Protein AF-A0A1V3KYR7-F1 (afdb_monomer)

Structure (mmCIF, N/CA/C/O backbone):
data_AF-A0A1V3KYR7-F1
#
_entry.id   AF-A0A1V3KYR7-F1
#
loop_
_atom_site.group_PDB
_atom_site.id
_atom_site.type_symbol
_atom_site.label_atom_id
_atom_site.label_alt_id
_atom_site.label_comp_id
_atom_site.label_asym_id
_atom_site.label_entity_id
_atom_site.label_seq_id
_atom_site.pdbx_PDB_ins_code
_atom_site.Cartn_x
_atom_site.Cartn_y
_atom_site.Cartn_z
_atom_site.occupancy
_atom_site.B_iso_or_equiv
_atom_site.auth_seq_id
_atom_site.auth_comp_id
_atom_site.auth_asym_id
_atom_site.auth_atom_id
_atom_site.pdbx_PDB_model_num
ATOM 1 N N . MET A 1 1 ? -8.675 -11.070 0.983 1.00 82.88 1 MET A N 1
ATOM 2 C CA . MET A 1 1 ? -9.259 -9.758 1.340 1.00 82.88 1 MET A CA 1
ATOM 3 C C . MET A 1 1 ? -10.685 -9.648 0.810 1.00 82.88 1 MET A C 1
ATOM 5 O O . MET A 1 1 ? -10.875 -9.836 -0.388 1.00 82.88 1 MET A O 1
ATOM 9 N N . LYS A 1 2 ? -11.681 -9.336 1.652 1.00 88.38 2 LYS A N 1
ATOM 10 C CA . LYS A 1 2 ? -12.991 -8.847 1.165 1.00 88.38 2 LYS A CA 1
ATOM 11 C C . LYS A 1 2 ? -12.857 -7.405 0.665 1.00 88.38 2 LYS A C 1
ATOM 13 O O . LYS A 1 2 ? -11.945 -6.701 1.095 1.00 88.38 2 LYS A O 1
ATOM 18 N N . CYS A 1 3 ? -13.747 -6.977 -0.235 1.00 92.12 3 CYS A N 1
ATOM 19 C CA . CYS A 1 3 ? -13.762 -5.617 -0.795 1.00 92.12 3 CYS A CA 1
ATOM 20 C C . CYS A 1 3 ? -12.431 -5.199 -1.452 1.00 92.12 3 CYS A C 1
ATOM 22 O O . CYS A 1 3 ? -12.040 -4.036 -1.385 1.00 92.12 3 CYS A O 1
ATOM 24 N N . ALA A 1 4 ? -11.734 -6.146 -2.096 1.00 92.19 4 ALA A N 1
ATOM 25 C CA . ALA A 1 4 ? -10.386 -5.941 -2.631 1.00 92.19 4 ALA A CA 1
ATOM 26 C C . ALA A 1 4 ? -10.290 -4.725 -3.567 1.00 92.19 4 ALA A C 1
ATOM 28 O O . ALA A 1 4 ? -9.394 -3.909 -3.392 1.00 92.19 4 ALA A O 1
ATOM 29 N N . ILE A 1 5 ? -11.242 -4.549 -4.491 1.00 92.56 5 ILE A N 1
ATOM 30 C CA . ILE A 1 5 ? -11.267 -3.403 -5.420 1.00 92.56 5 ILE A CA 1
ATOM 31 C C . ILE A 1 5 ? -11.279 -2.071 -4.656 1.00 92.56 5 ILE A C 1
ATOM 33 O O . ILE A 1 5 ? -10.495 -1.177 -4.961 1.00 92.56 5 ILE A O 1
ATOM 37 N N . ALA A 1 6 ? -12.125 -1.952 -3.627 1.00 94.06 6 ALA A N 1
ATOM 38 C CA . ALA A 1 6 ? -12.181 -0.749 -2.801 1.00 94.06 6 ALA A CA 1
ATOM 39 C C . ALA A 1 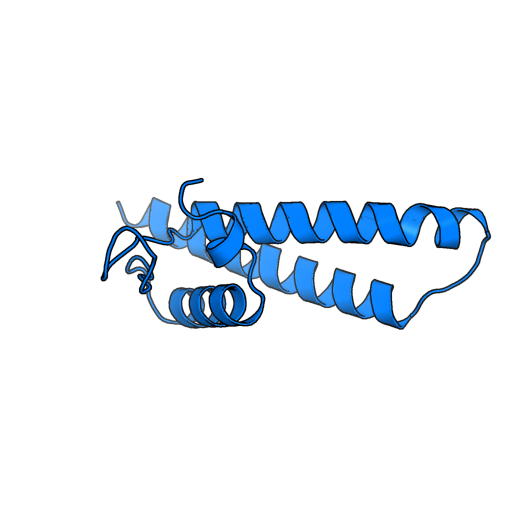6 ? -10.867 -0.541 -2.035 1.00 94.06 6 ALA A C 1
ATOM 41 O O . ALA A 1 6 ? -10.332 0.560 -2.030 1.00 94.06 6 ALA A O 1
ATOM 42 N N . LYS A 1 7 ? -10.297 -1.602 -1.455 1.00 94.50 7 LYS A N 1
ATOM 43 C CA . LYS A 1 7 ? -9.041 -1.543 -0.686 1.00 94.50 7 LYS A CA 1
ATOM 44 C C . LYS A 1 7 ? -7.821 -1.150 -1.529 1.00 94.50 7 LYS A C 1
ATOM 46 O O . LYS A 1 7 ? -6.929 -0.483 -1.009 1.00 94.50 7 LYS A O 1
ATOM 51 N N . HIS A 1 8 ? -7.808 -1.483 -2.821 1.00 93.75 8 HIS A N 1
ATOM 52 C CA . HIS A 1 8 ? -6.756 -1.065 -3.758 1.00 93.75 8 HIS A CA 1
ATOM 53 C C . HIS A 1 8 ? -6.920 0.377 -4.262 1.00 93.75 8 HIS A C 1
ATOM 55 O O . HIS A 1 8 ? -5.984 0.917 -4.852 1.00 93.75 8 HIS A O 1
ATOM 61 N N . ASN A 1 9 ? -8.064 1.024 -4.008 1.00 95.12 9 ASN A N 1
ATOM 62 C CA . ASN A 1 9 ? -8.280 2.421 -4.366 1.00 95.12 9 ASN A CA 1
ATOM 63 C C . ASN A 1 9 ? -7.280 3.343 -3.646 1.00 95.12 9 ASN A C 1
ATOM 65 O O . ASN A 1 9 ? -7.162 3.325 -2.420 1.00 95.12 9 ASN A O 1
ATOM 69 N N . ASP A 1 10 ? -6.600 4.197 -4.408 1.00 94.56 10 ASP A N 1
ATOM 70 C CA . ASP A 1 10 ? -5.524 5.067 -3.917 1.00 94.56 10 ASP A CA 1
ATOM 71 C C . ASP A 1 10 ? -5.964 6.033 -2.820 1.00 94.56 10 ASP A C 1
ATOM 73 O O . ASP A 1 10 ? -5.225 6.265 -1.858 1.00 94.56 10 ASP A O 1
ATOM 77 N N . LEU A 1 11 ? -7.166 6.601 -2.951 1.00 95.69 11 LEU A N 1
ATOM 78 C CA . LEU A 1 11 ? -7.699 7.537 -1.969 1.00 95.69 11 LEU A CA 1
ATOM 79 C C . LEU A 1 11 ? -7.974 6.816 -0.650 1.00 95.69 11 LEU A C 1
ATOM 81 O O . LEU A 1 11 ? -7.554 7.300 0.404 1.00 95.69 11 LEU A O 1
ATOM 85 N N . LEU A 1 12 ? -8.620 5.650 -0.718 1.00 96.81 12 LEU A N 1
ATOM 86 C CA . LEU A 1 12 ? -8.931 4.852 0.463 1.00 96.81 12 LEU A CA 1
ATOM 87 C C . LEU A 1 12 ? -7.657 4.353 1.154 1.00 96.81 12 LEU A C 1
ATOM 89 O O . LEU A 1 12 ? -7.511 4.494 2.367 1.00 96.81 12 LEU A O 1
ATOM 93 N N . LEU A 1 13 ? -6.695 3.843 0.383 1.00 97.50 13 LEU A N 1
ATOM 94 C CA . LEU A 1 13 ? -5.401 3.410 0.906 1.00 97.50 13 LEU A CA 1
ATOM 95 C C . LEU A 1 13 ? -4.668 4.564 1.606 1.00 97.50 13 LEU A C 1
ATOM 97 O O . LEU A 1 13 ? -4.146 4.399 2.708 1.00 97.50 13 LEU A O 1
ATOM 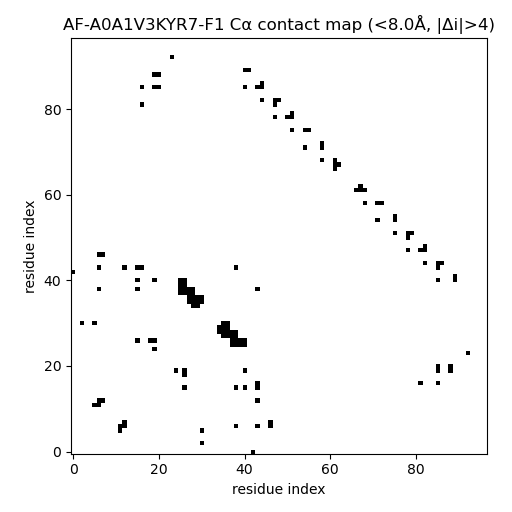101 N N . LYS A 1 14 ? -4.667 5.765 1.014 1.00 97.12 14 LYS A N 1
ATOM 102 C CA . LYS A 1 14 ? -4.057 6.958 1.621 1.00 97.12 14 LYS A CA 1
ATOM 103 C C . LYS A 1 14 ? -4.741 7.353 2.932 1.00 97.12 14 LYS A C 1
ATOM 105 O O . LYS A 1 14 ? -4.053 7.761 3.870 1.00 97.12 14 LYS A O 1
ATOM 110 N N . GLN A 1 15 ? -6.067 7.249 3.008 1.00 97.62 15 GLN A N 1
ATOM 111 C CA . GLN A 1 15 ? -6.817 7.486 4.244 1.00 97.62 15 GLN A CA 1
ATOM 112 C C . GLN A 1 15 ? -6.434 6.468 5.323 1.00 97.62 15 GLN A C 1
ATOM 114 O O . GLN A 1 15 ? -6.079 6.881 6.427 1.00 97.62 15 GLN A O 1
ATOM 119 N N . ALA A 1 16 ? -6.391 5.178 4.980 1.00 97.88 16 ALA A N 1
ATOM 120 C CA . ALA A 1 16 ? -5.991 4.114 5.897 1.00 97.88 16 ALA A CA 1
ATOM 121 C C . ALA A 1 16 ? -4.552 4.309 6.415 1.00 97.88 16 ALA A C 1
ATOM 123 O O . ALA A 1 16 ? -4.316 4.283 7.622 1.00 97.88 16 ALA A O 1
ATOM 124 N N . ILE A 1 17 ? -3.591 4.615 5.535 1.00 97.81 17 ILE A N 1
ATOM 125 C CA . ILE A 1 17 ? -2.201 4.916 5.926 1.00 97.81 17 ILE A CA 1
ATOM 126 C C . ILE A 1 17 ? -2.147 6.109 6.891 1.00 97.81 17 ILE A C 1
ATOM 128 O O . ILE A 1 17 ? -1.417 6.085 7.882 1.00 97.81 17 ILE A O 1
ATOM 132 N N . ASN A 1 18 ? -2.900 7.177 6.617 1.00 97.44 18 ASN A N 1
ATOM 133 C CA . ASN A 1 18 ? -2.929 8.353 7.487 1.00 97.44 18 ASN A CA 1
ATOM 134 C C . ASN A 1 18 ? -3.581 8.075 8.844 1.00 97.44 18 ASN A C 1
ATOM 136 O O . ASN A 1 18 ? -3.151 8.660 9.840 1.00 97.44 18 ASN A O 1
ATOM 140 N N . HIS A 1 19 ? -4.578 7.194 8.885 1.00 97.88 19 HIS A N 1
ATOM 141 C CA . HIS A 1 19 ? -5.198 6.725 10.119 1.00 97.88 19 HIS A CA 1
ATOM 142 C C . HIS A 1 19 ? -4.192 5.960 10.986 1.00 97.88 19 HIS A C 1
ATOM 144 O O . HIS A 1 19 ? -3.930 6.367 12.118 1.00 97.88 19 HIS A O 1
ATOM 150 N N . TYR A 1 20 ? -3.530 4.940 10.433 1.00 97.56 20 TYR A N 1
ATOM 151 C CA . TYR A 1 20 ? -2.577 4.102 11.179 1.00 97.56 20 TYR A CA 1
ATOM 152 C C . TYR A 1 20 ? -1.290 4.824 11.604 1.00 97.56 20 TYR A C 1
ATOM 154 O O . TYR A 1 20 ? -0.582 4.374 12.506 1.00 97.56 20 TYR A O 1
ATOM 162 N N . ARG A 1 21 ? -0.993 5.990 11.016 1.00 94.94 21 ARG A N 1
ATOM 163 C CA . ARG A 1 21 ? 0.058 6.896 11.515 1.00 94.94 21 ARG A CA 1
ATOM 164 C C . ARG A 1 21 ? -0.271 7.531 12.866 1.00 94.94 21 ARG A C 1
ATOM 166 O O . ARG A 1 21 ? 0.646 8.010 13.522 1.00 94.94 21 ARG A O 1
ATOM 173 N N . LYS A 1 22 ? -1.551 7.618 13.233 1.00 93.94 22 LYS A N 1
ATOM 174 C CA . LYS A 1 22 ? -2.026 8.344 14.423 1.00 93.94 22 LYS A CA 1
ATOM 175 C C . LYS A 1 22 ? -2.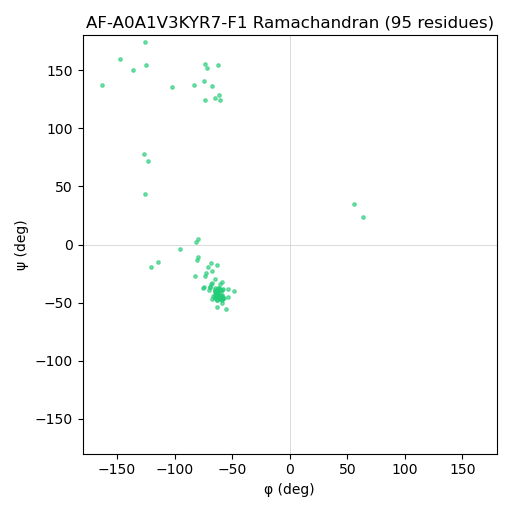770 7.459 15.418 1.00 93.94 22 LYS A C 1
ATOM 177 O O . LYS A 1 22 ? -2.939 7.863 16.560 1.00 93.94 22 LYS A O 1
ATOM 182 N N . SER A 1 23 ? -3.260 6.304 14.980 1.00 93.19 23 SER A N 1
ATOM 183 C CA . SER A 1 23 ? -4.124 5.431 15.766 1.00 93.19 23 SER A CA 1
ATOM 184 C C . SER A 1 23 ? -3.704 3.971 15.622 1.00 93.19 23 SER A C 1
ATOM 186 O O . SER A 1 23 ? -3.196 3.568 14.575 1.00 93.19 23 SER A O 1
ATOM 188 N N . SER A 1 24 ? -3.946 3.188 16.673 1.00 91.38 24 SER A N 1
ATOM 189 C CA . SER A 1 24 ? -3.868 1.721 16.657 1.00 91.38 24 SER A CA 1
ATOM 190 C C . SER A 1 24 ? -5.245 1.072 16.416 1.00 91.38 24 SER A C 1
ATOM 192 O O . SER A 1 24 ? -5.343 -0.141 16.273 1.00 91.38 24 SER A O 1
ATOM 194 N N . ASN A 1 25 ? -6.330 1.852 16.335 1.00 94.62 25 ASN A N 1
ATOM 195 C CA . ASN A 1 25 ? -7.662 1.305 16.063 1.00 94.62 25 ASN A CA 1
ATOM 196 C C . ASN A 1 25 ? -7.776 0.852 14.605 1.00 94.62 25 ASN A C 1
ATOM 198 O O . ASN A 1 25 ? -7.159 1.442 13.719 1.00 94.62 25 ASN A O 1
ATOM 202 N N . THR A 1 26 ? -8.625 -0.141 14.331 1.00 96.56 26 THR A N 1
ATOM 203 C CA . THR A 1 26 ? -8.888 -0.577 12.950 1.00 96.56 26 THR A CA 1
ATOM 204 C C . THR A 1 26 ? -9.571 0.542 12.160 1.00 96.56 26 THR A C 1
ATOM 206 O O . THR A 1 26 ? -10.605 1.059 12.579 1.00 96.56 26 THR A O 1
ATOM 209 N N . PHE A 1 27 ? -8.998 0.913 11.014 1.00 97.50 27 PHE A N 1
ATOM 210 C CA . PHE A 1 27 ? -9.640 1.811 10.054 1.00 97.50 27 PHE A CA 1
ATOM 211 C C . PHE A 1 27 ? -10.857 1.117 9.431 1.00 97.50 27 PHE A C 1
ATOM 213 O O . PHE A 1 27 ? -10.775 -0.051 9.046 1.00 97.50 27 PHE A O 1
ATOM 220 N N . THR A 1 28 ? -11.971 1.832 9.306 1.00 97.44 28 THR A N 1
ATOM 221 C CA . THR A 1 28 ? -13.204 1.335 8.685 1.00 97.44 28 THR A CA 1
ATOM 222 C C . THR A 1 28 ? -13.652 2.258 7.562 1.00 97.44 28 THR A C 1
ATOM 224 O O . THR A 1 28 ? -13.316 3.444 7.539 1.00 97.44 28 THR A O 1
ATOM 227 N N . PHE A 1 29 ? -14.397 1.710 6.606 1.00 96.25 29 PHE A N 1
ATOM 228 C CA . PHE A 1 29 ? -14.926 2.470 5.479 1.00 96.25 29 PHE A CA 1
ATOM 229 C C . PHE A 1 29 ? -16.279 1.933 5.009 1.00 96.25 29 PHE A C 1
ATOM 231 O O . PHE A 1 29 ? -16.629 0.780 5.256 1.00 96.25 29 PHE A O 1
ATOM 238 N N . LEU A 1 30 ? -17.022 2.778 4.292 1.00 95.38 30 LEU A N 1
ATOM 239 C CA . LEU 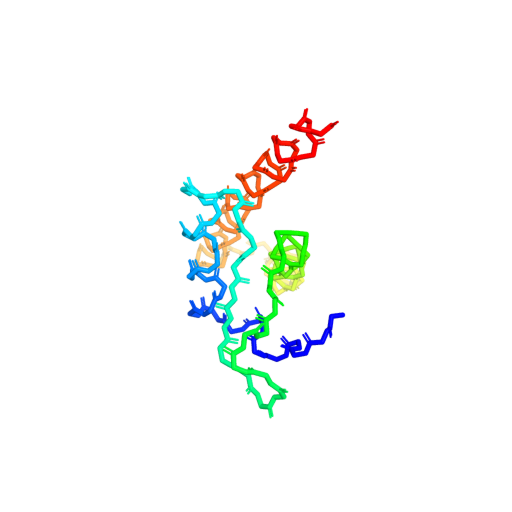A 1 30 ? -18.275 2.397 3.650 1.00 95.38 30 LEU A CA 1
ATOM 240 C C . LEU A 1 30 ? -17.990 1.522 2.424 1.00 95.38 30 LEU A C 1
ATOM 242 O O . LEU A 1 30 ? -17.277 1.927 1.504 1.00 95.38 30 LEU A O 1
ATOM 246 N N . SER A 1 31 ? -18.581 0.33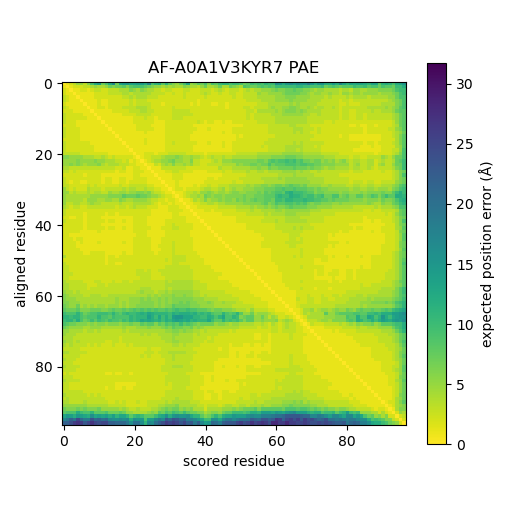5 2.396 1.00 93.00 31 SER A N 1
ATOM 247 C CA . SER A 1 31 ? -18.513 -0.603 1.278 1.00 93.00 31 SER A CA 1
ATOM 248 C C . SER A 1 31 ? -19.915 -1.001 0.814 1.00 93.00 31 SER A C 1
ATOM 250 O O . SER A 1 31 ? -20.911 -0.684 1.454 1.00 93.00 31 SER A O 1
ATOM 252 N N . LEU A 1 32 ? -19.997 -1.766 -0.277 1.00 88.12 32 LEU A N 1
ATOM 253 C CA . LEU A 1 32 ? -21.267 -2.322 -0.763 1.00 88.12 32 LEU A CA 1
ATOM 254 C C . LEU A 1 32 ? -21.929 -3.311 0.212 1.00 88.12 32 LEU A C 1
ATOM 256 O O . LEU A 1 32 ? -23.105 -3.617 0.049 1.00 88.12 32 LEU A O 1
ATOM 260 N N . TYR A 1 33 ? -21.180 -3.841 1.182 1.00 88.12 33 TYR A N 1
ATOM 261 C CA . TYR A 1 33 ? -21.641 -4.910 2.073 1.00 88.12 33 TYR A CA 1
ATOM 262 C C . TYR A 1 33 ? -21.761 -4.475 3.537 1.00 88.12 33 TYR A C 1
ATOM 264 O O . TYR A 1 33 ? -22.345 -5.202 4.337 1.00 88.12 33 TYR A O 1
ATOM 272 N N . SER A 1 34 ? -21.170 -3.337 3.906 1.00 91.88 34 SER A N 1
ATOM 273 C CA . SER A 1 34 ? -21.097 -2.858 5.286 1.00 91.88 34 SER A CA 1
ATOM 274 C C . SER A 1 34 ? -20.745 -1.376 5.326 1.00 91.88 34 SER A C 1
ATOM 276 O O . SER A 1 34 ? -19.811 -0.947 4.640 1.00 91.88 34 SER A O 1
ATOM 278 N N . ASP A 1 35 ? -21.431 -0.633 6.194 1.00 93.88 35 ASP A N 1
ATOM 279 C CA . ASP A 1 35 ? -21.125 0.769 6.507 1.00 93.88 35 ASP A CA 1
ATOM 280 C C . ASP A 1 35 ? -19.832 0.922 7.323 1.00 93.88 35 ASP A C 1
ATOM 282 O O . ASP A 1 35 ? -19.213 1.985 7.331 1.00 93.88 35 ASP A O 1
ATOM 286 N N . CYS A 1 36 ? -19.400 -0.163 7.972 1.00 95.00 36 CYS A N 1
ATOM 287 C CA . CYS A 1 36 ? -18.218 -0.231 8.826 1.00 95.00 36 CYS A CA 1
ATOM 288 C C . CYS A 1 36 ? -17.276 -1.356 8.368 1.00 95.00 36 CYS A C 1
ATOM 290 O O . CYS A 1 36 ? -16.794 -2.134 9.192 1.00 95.00 36 CYS A O 1
ATOM 292 N N . GLU A 1 37 ? -17.044 -1.502 7.060 1.00 96.38 37 GLU A N 1
ATOM 293 C CA . GLU A 1 37 ? -16.145 -2.537 6.538 1.00 96.38 37 GLU A CA 1
ATOM 294 C C . GLU A 1 37 ? -14.731 -2.332 7.106 1.00 96.38 37 GLU A C 1
ATOM 296 O O . GLU A 1 37 ? -14.159 -1.247 6.951 1.00 96.38 37 GLU A O 1
ATOM 301 N N . PRO A 1 38 ? -14.143 -3.344 7.768 1.00 96.50 38 PRO A N 1
ATOM 302 C CA . PRO A 1 38 ? -12.825 -3.209 8.358 1.00 96.50 38 PRO A CA 1
ATOM 303 C C . PRO A 1 38 ? -11.733 -3.243 7.287 1.00 96.50 38 PRO A C 1
ATOM 305 O O . PRO A 1 38 ? -11.753 -4.049 6.347 1.00 96.50 38 PRO A O 1
ATOM 308 N N . TYR A 1 39 ? -10.730 -2.394 7.480 1.00 97.25 39 TYR A N 1
ATOM 309 C CA . TYR A 1 39 ? -9.493 -2.386 6.715 1.00 97.25 39 TYR A CA 1
ATOM 310 C C . TYR A 1 39 ? -8.296 -2.451 7.680 1.00 97.25 39 TYR A C 1
ATOM 312 O O . TYR A 1 39 ? -7.688 -1.421 7.992 1.00 97.25 39 TYR A O 1
ATOM 320 N N . PRO A 1 40 ? -7.983 -3.645 8.218 1.00 96.75 40 PRO A N 1
ATOM 321 C CA . PRO A 1 40 ? -6.913 -3.835 9.194 1.00 96.75 40 PRO A CA 1
ATOM 322 C C . PRO A 1 40 ? -5.537 -3.479 8.616 1.00 96.75 40 PRO A C 1
ATOM 324 O O . PRO A 1 40 ? -5.311 -3.567 7.409 1.00 96.75 40 PRO A O 1
ATOM 327 N N . ILE A 1 41 ? -4.597 -3.108 9.491 1.00 97.62 41 ILE A N 1
ATOM 328 C CA . ILE A 1 41 ? -3.246 -2.689 9.087 1.00 97.62 41 ILE A CA 1
ATOM 329 C C . ILE A 1 41 ? -2.494 -3.774 8.303 1.00 97.62 41 ILE A C 1
ATOM 331 O O . ILE A 1 41 ? -1.746 -3.444 7.388 1.00 97.62 41 ILE A O 1
ATOM 335 N N . SER A 1 42 ? -2.740 -5.055 8.597 1.00 97.00 42 SER A N 1
ATOM 336 C CA . SER A 1 42 ? -2.178 -6.180 7.841 1.00 97.00 42 SER A CA 1
ATOM 337 C C . SER A 1 42 ? -2.583 -6.133 6.369 1.00 97.00 42 SER A C 1
ATOM 339 O O . SER A 1 42 ? -1.733 -6.211 5.490 1.00 97.00 42 SER A O 1
ATOM 341 N N . GLU A 1 43 ? -3.867 -5.904 6.092 1.00 97.81 43 GLU A N 1
ATOM 342 C CA . GLU A 1 43 ? -4.365 -5.782 4.724 1.00 97.81 43 GLU A CA 1
ATOM 343 C C . GLU A 1 43 ? -3.841 -4.512 4.036 1.00 97.81 43 GLU A C 1
ATOM 345 O O . GLU A 1 43 ? -3.571 -4.538 2.838 1.00 97.81 43 GLU A O 1
ATOM 350 N N . VAL A 1 44 ? -3.647 -3.409 4.771 1.00 97.69 44 VAL A N 1
ATOM 351 C CA . VAL A 1 44 ? -2.999 -2.197 4.231 1.00 97.69 44 VAL A CA 1
ATOM 352 C C . VAL A 1 44 ? -1.560 -2.497 3.808 1.00 97.69 44 VAL A C 1
ATOM 354 O O . VAL A 1 44 ? -1.144 -2.098 2.719 1.00 97.69 44 VAL A O 1
ATOM 357 N N . VAL A 1 45 ? -0.800 -3.209 4.645 1.00 98.12 45 VAL A N 1
ATOM 358 C CA . VAL A 1 45 ? 0.568 -3.649 4.334 1.00 98.12 45 VAL A CA 1
ATOM 359 C C . VAL A 1 45 ? 0.578 -4.544 3.095 1.00 98.12 45 VAL A C 1
ATOM 361 O O . VAL A 1 45 ? 1.382 -4.307 2.192 1.00 98.12 45 VAL A O 1
ATOM 364 N N . ASP A 1 46 ? -0.343 -5.503 3.002 1.00 98.00 46 ASP A N 1
ATOM 365 C CA . ASP A 1 46 ? -0.460 -6.397 1.847 1.00 98.00 46 ASP A CA 1
ATOM 366 C C . ASP A 1 46 ? -0.753 -5.630 0.550 1.00 98.00 46 ASP A C 1
ATOM 368 O O . ASP A 1 46 ? -0.096 -5.862 -0.465 1.00 98.00 46 ASP A O 1
ATOM 372 N N . VAL A 1 47 ? -1.676 -4.661 0.573 1.00 98.19 47 VAL A N 1
ATOM 373 C CA . VAL A 1 47 ? -1.976 -3.829 -0.606 1.00 98.19 47 VAL A CA 1
ATOM 374 C C . VAL A 1 47 ? -0.763 -3.002 -1.034 1.00 98.19 47 VAL A C 1
ATOM 376 O O . VAL A 1 47 ? -0.492 -2.890 -2.229 1.00 98.19 47 VAL A O 1
ATOM 379 N N . ILE A 1 48 ? 0.005 -2.438 -0.093 1.00 98.19 48 ILE A N 1
ATOM 380 C CA . ILE A 1 48 ? 1.230 -1.699 -0.441 1.00 98.19 48 ILE A CA 1
ATOM 381 C C . ILE A 1 48 ? 2.272 -2.643 -1.064 1.00 98.19 48 ILE A C 1
ATOM 383 O O . ILE A 1 48 ? 2.905 -2.265 -2.050 1.00 98.19 48 ILE A O 1
ATOM 387 N N . LYS A 1 49 ? 2.437 -3.865 -0.536 1.00 98.25 49 LYS A N 1
ATOM 388 C CA . LYS A 1 49 ? 3.346 -4.882 -1.100 1.00 98.25 49 LYS A CA 1
ATOM 389 C C . LYS A 1 49 ? 2.962 -5.261 -2.527 1.00 98.25 49 LYS A C 1
ATOM 391 O O . LYS A 1 49 ? 3.834 -5.285 -3.390 1.00 98.25 49 LYS A O 1
ATOM 396 N N . LEU A 1 50 ? 1.674 -5.490 -2.782 1.00 97.69 50 LEU A N 1
ATOM 397 C CA . LEU A 1 50 ? 1.164 -5.785 -4.124 1.00 97.69 50 LEU A CA 1
ATOM 398 C C . LEU A 1 50 ? 1.443 -4.635 -5.095 1.00 97.69 50 LEU A C 1
ATOM 400 O O . LEU A 1 50 ? 2.013 -4.854 -6.155 1.00 97.69 50 LEU A O 1
ATOM 404 N N . LYS A 1 51 ? 1.164 -3.390 -4.693 1.00 9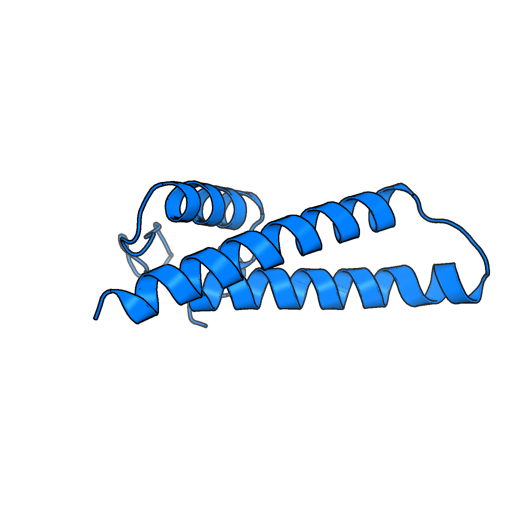7.25 51 LYS A N 1
ATOM 405 C CA . LYS A 1 51 ? 1.473 -2.216 -5.523 1.00 97.25 51 LYS A CA 1
ATOM 406 C C . LYS A 1 51 ? 2.960 -2.062 -5.831 1.00 97.25 51 LYS A C 1
ATOM 408 O O . LYS A 1 51 ? 3.311 -1.652 -6.931 1.00 97.25 51 LYS A O 1
ATOM 413 N N . ILE A 1 52 ? 3.832 -2.355 -4.865 1.00 98.31 52 ILE A N 1
ATOM 414 C CA . ILE A 1 52 ? 5.285 -2.356 -5.081 1.00 98.31 52 ILE A CA 1
ATOM 415 C C . ILE A 1 52 ? 5.661 -3.423 -6.104 1.00 98.31 52 ILE A C 1
ATOM 417 O O . ILE A 1 52 ? 6.394 -3.111 -7.034 1.00 98.31 52 ILE A O 1
ATOM 421 N N . HIS A 1 53 ? 5.142 -4.641 -5.953 1.00 98.12 53 HIS A N 1
ATOM 422 C CA . HIS A 1 53 ? 5.395 -5.737 -6.883 1.00 98.12 53 HIS A CA 1
ATOM 423 C C . HIS A 1 53 ? 4.946 -5.389 -8.310 1.00 98.12 53 HIS A C 1
ATOM 425 O O . HIS A 1 53 ? 5.720 -5.545 -9.253 1.00 98.12 53 HIS A O 1
ATOM 431 N N . ASP A 1 54 ? 3.731 -4.863 -8.469 1.00 96.75 54 ASP A N 1
ATOM 432 C CA . ASP A 1 54 ? 3.188 -4.485 -9.776 1.00 96.75 54 ASP A CA 1
ATOM 433 C C . ASP A 1 54 ? 4.032 -3.382 -10.430 1.00 96.75 54 ASP A C 1
ATOM 435 O O . ASP A 1 54 ? 4.384 -3.474 -11.606 1.00 96.75 54 ASP A O 1
ATOM 439 N N . LEU A 1 55 ? 4.444 -2.381 -9.648 1.00 96.81 55 LEU A N 1
ATOM 440 C CA . LEU A 1 55 ? 5.290 -1.289 -10.124 1.00 96.81 55 LEU A CA 1
ATOM 441 C C . LEU A 1 55 ? 6.720 -1.746 -10.455 1.00 96.81 55 LEU A C 1
ATOM 443 O O . LEU A 1 55 ? 7.324 -1.264 -11.411 1.00 96.81 55 LEU A O 1
ATOM 447 N N . GLU A 1 56 ? 7.279 -2.686 -9.692 1.00 97.19 56 GLU A N 1
ATOM 448 C CA . GLU A 1 56 ? 8.564 -3.313 -10.013 1.00 97.19 56 GLU A CA 1
A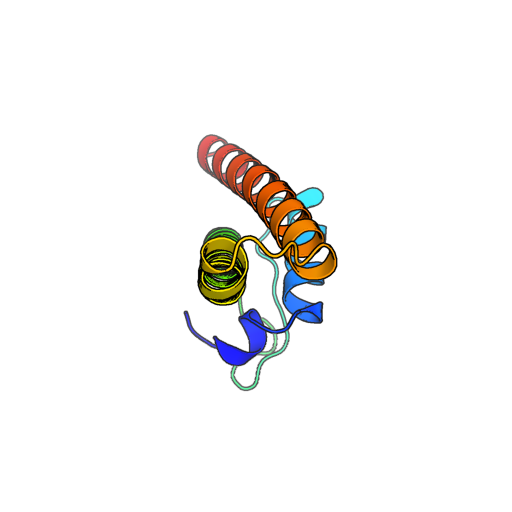TOM 449 C C . GLU A 1 56 ? 8.480 -4.123 -11.308 1.00 97.19 56 GLU A C 1
ATOM 451 O O . GLU A 1 56 ? 9.400 -4.045 -12.125 1.00 97.19 56 GLU A O 1
ATOM 456 N N . SER A 1 57 ? 7.370 -4.834 -11.528 1.00 97.06 57 SER A N 1
ATOM 457 C CA . SER A 1 57 ? 7.102 -5.544 -12.779 1.00 97.06 57 SER A CA 1
ATOM 458 C C . SER A 1 57 ? 6.950 -4.585 -13.962 1.00 97.06 57 SER A C 1
ATOM 460 O O . SER A 1 57 ? 7.410 -4.901 -15.056 1.00 97.06 57 SER A O 1
ATOM 462 N N . GLU A 1 58 ? 6.339 -3.415 -13.765 1.00 96.06 58 GLU A N 1
ATOM 463 C CA . GLU A 1 58 ? 6.223 -2.379 -14.799 1.00 96.06 58 GLU A CA 1
ATOM 464 C C . GLU A 1 58 ? 7.579 -1.735 -15.128 1.00 96.06 58 GLU A C 1
ATOM 466 O O . GLU A 1 58 ? 7.861 -1.436 -16.287 1.00 96.06 58 GLU A O 1
ATOM 471 N N . LEU A 1 59 ? 8.447 -1.554 -14.129 1.00 95.94 59 LEU A N 1
ATOM 472 C CA . LEU A 1 59 ? 9.798 -1.005 -14.289 1.00 95.94 59 LEU A CA 1
ATOM 473 C C . LEU A 1 59 ? 10.783 -1.977 -14.957 1.00 95.94 59 LEU A C 1
ATOM 475 O O . LEU A 1 59 ? 11.778 -1.542 -15.543 1.00 95.94 59 LEU A O 1
ATOM 479 N N . GLU A 1 60 ? 10.544 -3.285 -14.868 1.00 95.94 60 GLU A N 1
ATOM 480 C CA . GLU A 1 60 ? 11.489 -4.318 -15.302 1.00 95.94 60 GLU A CA 1
ATOM 481 C C . GLU A 1 60 ? 11.896 -4.223 -16.788 1.00 95.94 60 GLU A C 1
ATOM 483 O O . GLU A 1 60 ? 13.104 -4.215 -17.066 1.00 95.94 60 GLU A O 1
ATOM 488 N N . PRO A 1 61 ? 10.967 -4.029 -17.749 1.00 95.69 61 PRO A N 1
ATOM 489 C CA . PRO A 1 61 ? 11.319 -3.844 -19.155 1.00 95.69 61 PRO A CA 1
ATOM 490 C C . PRO A 1 61 ? 12.166 -2.589 -19.405 1.00 95.69 61 PRO A C 1
ATOM 492 O O . PRO A 1 61 ? 13.090 -2.625 -20.218 1.00 95.69 61 PRO A O 1
ATOM 495 N N . TRP A 1 62 ? 11.899 -1.487 -18.694 1.00 92.62 62 TRP A N 1
ATOM 496 C CA . TRP A 1 62 ? 12.663 -0.239 -18.827 1.00 92.62 62 TRP A CA 1
ATOM 497 C C . TRP A 1 62 ? 14.107 -0.419 -18.366 1.00 92.62 62 TRP A C 1
ATOM 499 O O . TRP A 1 62 ? 15.043 -0.066 -19.090 1.00 92.62 62 TRP A O 1
ATOM 509 N N . ARG A 1 63 ? 14.287 -1.061 -17.207 1.00 92.50 63 ARG A N 1
ATOM 510 C CA . ARG A 1 63 ? 15.605 -1.368 -16.641 1.00 92.50 63 ARG A CA 1
ATOM 511 C C . ARG A 1 63 ? 16.410 -2.297 -17.549 1.00 92.50 63 ARG A C 1
ATOM 513 O O . ARG A 1 63 ? 17.593 -2.050 -17.765 1.00 92.50 63 ARG A O 1
ATOM 520 N N . LYS A 1 64 ? 15.775 -3.310 -18.154 1.00 93.56 64 LYS A N 1
ATOM 521 C CA . LYS A 1 64 ? 16.417 -4.192 -19.151 1.00 93.56 64 LYS A CA 1
ATOM 522 C C . LYS A 1 64 ? 16.908 -3.447 -20.389 1.00 93.56 64 LYS A C 1
ATOM 524 O O . LYS A 1 64 ? 17.930 -3.814 -20.958 1.00 93.56 64 LYS A O 1
ATOM 529 N N . LEU A 1 65 ? 16.190 -2.405 -20.801 1.00 94.25 65 LEU A N 1
ATOM 530 C CA . LEU A 1 65 ? 16.572 -1.548 -21.922 1.00 94.25 65 LEU A CA 1
ATOM 531 C C . LEU A 1 65 ? 17.607 -0.477 -21.535 1.00 94.25 65 LEU A C 1
ATOM 533 O O . LEU A 1 65 ? 17.960 0.342 -22.383 1.00 94.25 65 LEU A O 1
ATOM 537 N N . GLY A 1 66 ? 18.070 -0.452 -20.278 1.00 89.75 66 GLY A N 1
ATOM 538 C CA . GLY A 1 66 ? 18.980 0.574 -19.763 1.00 89.75 66 GLY A CA 1
ATOM 539 C C . GLY A 1 66 ? 18.364 1.974 -19.756 1.00 89.75 66 GLY A C 1
ATOM 540 O O . GLY A 1 66 ? 19.091 2.960 -19.842 1.00 89.75 66 GLY A O 1
ATOM 541 N N . ARG A 1 67 ? 17.029 2.071 -19.719 1.00 88.06 67 ARG A N 1
ATOM 542 C CA . ARG A 1 67 ? 16.303 3.343 -19.709 1.00 88.06 67 ARG A CA 1
ATOM 543 C C . ARG A 1 67 ? 15.819 3.657 -18.307 1.00 88.06 67 ARG A C 1
ATOM 545 O O . ARG A 1 67 ? 15.239 2.809 -17.633 1.00 88.06 67 ARG A O 1
ATOM 552 N N . GLU A 1 68 ? 16.004 4.904 -17.909 1.00 86.88 68 GLU A N 1
ATOM 553 C CA . GLU A 1 68 ? 15.451 5.418 -16.666 1.00 86.88 68 GLU A CA 1
ATOM 554 C C . GLU A 1 68 ? 13.995 5.838 -16.873 1.00 86.88 68 GLU A C 1
ATOM 556 O O . GLU A 1 68 ? 13.649 6.476 -17.868 1.00 86.88 68 GLU A O 1
ATOM 561 N N . HIS A 1 69 ? 13.141 5.486 -15.913 1.00 92.12 69 HIS A N 1
ATOM 562 C CA . HIS A 1 69 ? 11.757 5.943 -15.863 1.00 92.12 69 HIS A CA 1
ATOM 563 C C . HIS A 1 69 ? 11.497 6.642 -14.522 1.00 92.12 69 HIS A C 1
ATOM 565 O O . HIS A 1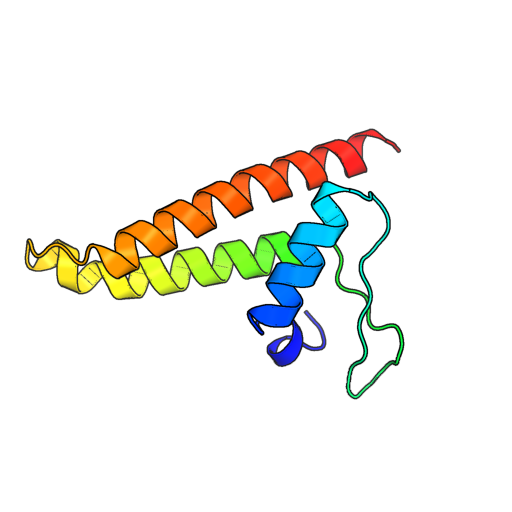 69 ? 10.818 6.119 -13.634 1.00 92.12 69 HIS A O 1
ATOM 571 N N . GLU A 1 70 ? 12.062 7.844 -14.382 1.00 92.75 70 GLU A N 1
ATOM 572 C CA . GLU A 1 70 ? 12.164 8.620 -13.134 1.00 92.75 70 GLU A CA 1
ATOM 573 C C . GLU A 1 70 ? 10.843 8.721 -12.354 1.00 92.75 70 GLU A C 1
ATOM 575 O O . GLU A 1 70 ? 10.815 8.578 -11.129 1.00 92.75 70 GLU A O 1
ATOM 580 N N . THR A 1 71 ? 9.722 8.907 -13.054 1.00 94.31 71 THR A N 1
ATOM 581 C CA . THR A 1 71 ? 8.399 8.994 -12.423 1.00 94.31 71 THR A CA 1
ATOM 582 C C . THR A 1 71 ? 8.006 7.703 -11.699 1.00 94.31 71 THR A C 1
ATOM 584 O O . THR A 1 71 ? 7.510 7.768 -10.575 1.00 94.31 71 THR A O 1
ATOM 587 N N . LEU A 1 72 ? 8.248 6.537 -12.304 1.00 94.56 72 LEU A N 1
ATOM 588 C CA . LEU A 1 72 ? 7.894 5.238 -11.717 1.00 94.56 72 LEU A CA 1
ATOM 589 C C . LEU A 1 72 ? 8.874 4.881 -10.593 1.00 94.56 72 LEU A C 1
ATOM 591 O O . LEU A 1 72 ? 8.455 4.401 -9.544 1.00 94.56 72 LEU A O 1
ATOM 595 N N . GLU A 1 73 ? 10.159 5.210 -10.750 1.00 95.50 73 GLU A N 1
ATOM 596 C CA . GLU A 1 73 ? 11.164 5.042 -9.690 1.00 95.50 73 GLU A CA 1
ATOM 597 C C . GLU A 1 73 ? 10.835 5.896 -8.453 1.00 95.50 73 GLU A C 1
ATOM 599 O O . GLU A 1 73 ? 10.900 5.423 -7.315 1.00 95.50 73 GLU A O 1
ATOM 604 N N . THR A 1 74 ? 10.392 7.139 -8.657 1.00 96.81 74 THR A N 1
ATOM 605 C CA . THR A 1 74 ? 9.968 8.028 -7.565 1.00 96.81 74 THR A CA 1
ATOM 606 C C . THR A 1 74 ? 8.735 7.478 -6.843 1.00 96.81 74 THR A C 1
ATOM 608 O O . THR A 1 74 ? 8.673 7.497 -5.608 1.00 96.81 74 THR A O 1
ATOM 611 N N . GLN A 1 75 ? 7.759 6.948 -7.588 1.00 96.06 75 GLN A N 1
ATOM 612 C CA . G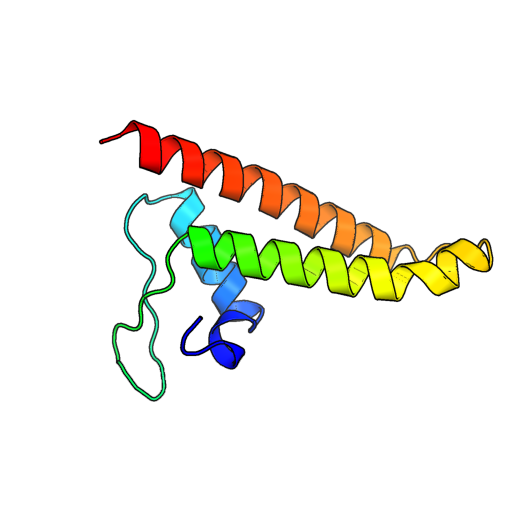LN A 1 75 ? 6.584 6.288 -7.011 1.00 96.06 75 GLN A CA 1
ATOM 613 C C . GLN A 1 75 ? 6.972 5.035 -6.217 1.00 96.06 75 GLN A C 1
ATOM 615 O O . GLN A 1 75 ? 6.505 4.856 -5.088 1.00 96.06 75 GLN A O 1
ATOM 620 N N . LEU A 1 76 ? 7.880 4.214 -6.750 1.00 97.50 76 LEU A N 1
ATOM 621 C CA . LEU A 1 76 ? 8.378 3.009 -6.092 1.00 97.50 76 LEU A CA 1
ATOM 622 C C . LEU A 1 76 ? 9.074 3.350 -4.777 1.00 97.50 76 LEU A C 1
ATOM 624 O O . LEU A 1 76 ? 8.800 2.736 -3.742 1.00 97.50 76 LEU A O 1
ATOM 628 N N . TYR A 1 77 ? 9.932 4.370 -4.790 1.00 97.38 77 TYR A N 1
ATOM 629 C CA . TYR A 1 77 ? 10.585 4.873 -3.589 1.00 97.38 77 TYR A CA 1
ATOM 630 C C . TYR A 1 77 ? 9.567 5.338 -2.536 1.00 97.38 77 TYR A C 1
ATOM 632 O O . TYR A 1 77 ? 9.673 4.984 -1.355 1.00 97.38 77 TYR A O 1
ATOM 640 N N . ALA A 1 78 ? 8.547 6.096 -2.949 1.00 96.69 78 ALA A N 1
ATOM 641 C CA . ALA A 1 78 ? 7.501 6.572 -2.051 1.00 96.69 78 ALA A CA 1
ATOM 642 C C . ALA A 1 78 ? 6.704 5.414 -1.424 1.00 96.69 78 ALA A C 1
ATOM 644 O O . ALA A 1 78 ? 6.479 5.423 -0.209 1.00 96.69 78 ALA A O 1
ATOM 645 N N . LEU A 1 79 ? 6.330 4.403 -2.216 1.00 97.44 79 LEU A N 1
ATOM 646 C CA . LEU A 1 79 ? 5.621 3.215 -1.736 1.00 97.44 79 LEU A CA 1
ATOM 647 C C . LEU A 1 79 ? 6.478 2.392 -0.769 1.00 97.44 79 LEU A C 1
ATOM 649 O O . LEU A 1 79 ? 6.007 2.059 0.315 1.00 97.44 79 LEU A O 1
ATOM 653 N N . LYS A 1 80 ? 7.758 2.144 -1.078 1.00 98.31 80 LYS A N 1
ATOM 654 C CA . LYS A 1 80 ? 8.686 1.443 -0.166 1.00 98.31 80 LYS A CA 1
ATOM 655 C C . LYS A 1 80 ? 8.838 2.169 1.172 1.00 98.31 80 LYS A C 1
ATOM 657 O O . LYS A 1 80 ? 8.852 1.543 2.233 1.00 98.31 80 LYS A O 1
ATOM 662 N N . LYS A 1 81 ? 8.892 3.505 1.149 1.00 97.75 81 LYS A N 1
ATOM 663 C CA . LYS A 1 81 ? 8.927 4.324 2.370 1.00 97.75 81 LYS A CA 1
ATOM 664 C C . LYS A 1 81 ? 7.634 4.206 3.180 1.00 97.75 81 LYS A C 1
ATOM 666 O O . LYS A 1 81 ? 7.693 4.183 4.410 1.00 97.75 81 LYS A O 1
ATOM 671 N N . GLN A 1 82 ? 6.478 4.150 2.518 1.00 97.12 82 GLN A N 1
ATOM 672 C CA . GLN A 1 82 ? 5.193 3.920 3.183 1.00 97.12 82 GLN A CA 1
ATOM 673 C C . GLN A 1 82 ? 5.116 2.513 3.780 1.00 97.12 82 GLN A C 1
ATOM 675 O O . GLN A 1 82 ? 4.736 2.396 4.942 1.00 97.12 82 GLN A O 1
ATOM 680 N N . LEU A 1 83 ? 5.549 1.488 3.038 1.00 98.38 83 LEU A N 1
ATOM 681 C CA . LEU A 1 83 ? 5.567 0.098 3.488 1.00 98.38 83 LEU A CA 1
ATOM 682 C C . LEU A 1 83 ? 6.339 -0.048 4.797 1.00 98.38 83 LEU A C 1
ATOM 684 O O . LEU A 1 83 ? 5.765 -0.459 5.799 1.00 98.38 83 LEU A O 1
ATOM 688 N N . LYS A 1 84 ? 7.598 0.405 4.819 1.00 98.12 84 LYS A N 1
ATOM 689 C CA . LYS A 1 84 ? 8.453 0.333 6.012 1.00 98.12 84 LYS A CA 1
ATOM 690 C C . LYS A 1 84 ? 7.796 0.973 7.239 1.00 98.12 84 LYS A C 1
ATOM 692 O O . LYS A 1 84 ? 7.937 0.484 8.354 1.00 98.12 84 LYS A O 1
ATOM 697 N N . ARG A 1 85 ? 7.085 2.090 7.046 1.00 96.94 85 ARG A N 1
ATOM 698 C CA . ARG A 1 85 ? 6.367 2.768 8.135 1.00 96.94 85 ARG A CA 1
ATOM 699 C C . ARG A 1 85 ? 5.155 1.975 8.619 1.00 96.94 85 ARG A C 1
ATOM 701 O O . ARG A 1 85 ? 4.904 1.978 9.816 1.00 96.94 85 ARG A O 1
ATOM 708 N N . MET A 1 86 ? 4.404 1.343 7.721 1.00 97.56 86 MET A N 1
ATOM 709 C CA . MET A 1 86 ? 3.232 0.545 8.095 1.00 97.56 86 MET A CA 1
ATOM 710 C C . MET A 1 86 ? 3.623 -0.791 8.728 1.00 97.56 86 MET A C 1
ATOM 712 O O . MET A 1 86 ? 2.995 -1.176 9.703 1.00 97.56 86 MET A O 1
ATOM 716 N N . GLU A 1 87 ? 4.697 -1.435 8.271 1.00 97.69 87 GLU A N 1
ATOM 717 C CA . GLU A 1 87 ? 5.248 -2.635 8.919 1.00 97.69 87 GLU A CA 1
ATOM 718 C C . GLU A 1 87 ? 5.744 -2.331 10.339 1.00 97.69 87 GLU A C 1
ATOM 720 O O . GLU A 1 87 ? 5.451 -3.083 11.264 1.00 97.69 87 GLU A O 1
ATOM 725 N N . GLN A 1 88 ? 6.418 -1.191 10.542 1.00 96.50 88 GLN A N 1
ATOM 726 C CA . GLN A 1 88 ? 6.801 -0.735 11.882 1.00 96.50 88 GLN A CA 1
ATOM 727 C C . GLN A 1 88 ? 5.567 -0.551 12.782 1.00 96.50 88 GLN A C 1
ATOM 729 O O . GLN A 1 88 ? 5.527 -1.079 13.888 1.00 96.50 88 GLN A O 1
ATOM 734 N N . ARG A 1 89 ? 4.544 0.168 12.297 1.00 95.31 89 ARG A N 1
ATOM 735 C CA . ARG A 1 89 ? 3.297 0.380 13.050 1.00 95.31 89 ARG A CA 1
ATOM 736 C C . ARG A 1 89 ? 2.567 -0.928 13.346 1.00 95.31 89 ARG A C 1
ATOM 738 O O . ARG A 1 89 ? 2.009 -1.066 14.425 1.00 95.31 89 ARG A O 1
ATOM 745 N N . GLN A 1 90 ? 2.581 -1.878 12.416 1.00 95.75 90 GLN A N 1
ATOM 746 C CA . GLN A 1 90 ? 1.992 -3.198 12.619 1.00 95.75 90 GLN A CA 1
ATOM 747 C C . GLN A 1 90 ? 2.692 -3.948 13.756 1.00 95.75 90 GLN A C 1
ATOM 749 O O . GLN A 1 90 ? 1.996 -4.503 14.599 1.00 95.75 90 GLN A O 1
ATOM 754 N N . GLY A 1 91 ? 4.029 -3.914 13.805 1.00 93.62 91 GLY A N 1
ATOM 755 C CA . GLY A 1 91 ? 4.809 -4.500 14.900 1.00 93.62 91 GLY A CA 1
ATOM 756 C C . GLY A 1 91 ? 4.497 -3.861 16.257 1.00 93.62 91 GLY A C 1
ATOM 757 O O . GLY A 1 91 ? 4.213 -4.564 17.220 1.00 93.62 91 GLY A O 1
ATOM 758 N N . GLU A 1 92 ? 4.447 -2.526 16.309 1.00 93.12 92 GLU A N 1
ATOM 759 C CA . GLU A 1 92 ? 4.100 -1.781 17.530 1.00 93.12 92 GLU A CA 1
ATOM 760 C C . GLU A 1 92 ? 2.709 -2.169 18.065 1.00 93.12 92 GLU A C 1
ATOM 762 O O . GLU A 1 92 ? 2.531 -2.305 19.267 1.00 93.12 92 GLU A O 1
ATOM 767 N N . MET A 1 93 ? 1.732 -2.405 17.185 1.00 88.50 93 MET A N 1
ATOM 768 C CA . MET A 1 93 ? 0.376 -2.813 17.577 1.00 88.50 93 MET A CA 1
ATOM 769 C C . MET A 1 93 ? 0.282 -4.270 18.054 1.00 88.50 93 MET A C 1
ATOM 771 O O . MET A 1 93 ? -0.628 -4.604 18.813 1.00 88.50 93 MET A O 1
ATOM 775 N N . THR A 1 94 ? 1.176 -5.149 17.589 1.00 83.00 94 THR A N 1
ATOM 776 C CA . THR A 1 94 ? 1.219 -6.555 18.023 1.00 83.00 94 THR A CA 1
ATOM 777 C C . THR A 1 94 ? 1.954 -6.752 19.344 1.00 83.00 94 THR A C 1
ATOM 779 O O . THR A 1 94 ? 1.615 -7.688 20.055 1.00 83.00 94 THR A O 1
ATOM 782 N N . ASP A 1 95 ? 2.900 -5.872 19.687 1.00 70.81 95 ASP A N 1
ATOM 783 C CA . ASP A 1 95 ? 3.643 -5.919 20.958 1.00 70.81 95 ASP A CA 1
ATOM 784 C C . ASP A 1 95 ? 2.851 -5.322 22.145 1.00 70.81 95 ASP A C 1
ATOM 786 O O . ASP A 1 95 ? 3.221 -5.510 23.301 1.00 70.81 95 ASP A O 1
ATOM 790 N N . GLU A 1 96 ? 1.753 -4.599 21.884 1.00 59.19 96 GLU A N 1
ATOM 791 C CA . GLU A 1 96 ? 0.870 -4.001 22.904 1.00 59.19 96 GLU A CA 1
ATOM 792 C C . GLU A 1 96 ? -0.127 -5.001 23.546 1.00 59.19 96 GLU A C 1
ATOM 794 O O . GLU A 1 96 ? -0.972 -4.580 24.340 1.00 59.19 96 GLU A O 1
ATOM 799 N N . HIS A 1 97 ? -0.054 -6.299 23.217 1.00 46.78 97 HIS A N 1
ATOM 800 C CA . HIS A 1 97 ? -0.932 -7.373 23.723 1.00 46.78 97 HIS A CA 1
ATOM 801 C C . HIS A 1 97 ? -0.135 -8.508 24.374 1.00 46.78 97 HIS A C 1
ATOM 803 O O . HIS A 1 97 ? -0.649 -9.070 25.369 1.00 46.78 97 HIS A O 1
#

Radius of gyration: 15.19 Å; Cα contacts (8 Å, |Δi|>4): 76; chains: 1; bounding box: 41×19×46 Å

Secondary structure (DSSP, 8-state):
-TTHHHHH-HHHHHHHHHHHTT-SSPEEE--SS-TTEEE-HHHHHHHHHHHHHHHHHHHHHHHHTT---HHHHHHHHHHHHHHHHHHHHHHHHHHT-

Foldseek 3Di:
DPPVVVLLDPVNLVVQLVDLVPDLDFDADDDPVDRGHTDGLVNSLVSLVVVLVVLVVVCVVCVVVVHDDPVSVVVSVVSVVSNVVSVVSVVVSVVVD

Sequence (97 aa):
MKCAIAKHNDLLLKQAINHYRKSSNTFTFLSLYSDCEPYPISEVVDVIKLKIHDLESELEPWRKLGREHETLETQLYALKKQLKRMEQRQGEMTDEH

Organism: NCBI:txid1906745

pLDDT: mean 94.0, std 7.26, range [46.78, 98.38]

Mean predicted aligned error: 3.61 Å

Solvent-accessible surface area (backbone atoms only — not comparable to full-atom values): 5703 Å² total; per-residue (Å²): 123,82,66,50,74,62,59,68,33,67,68,55,41,52,50,46,55,59,45,52,74,77,41,88,67,75,41,62,41,75,52,100,88,34,76,68,36,78,52,43,68,69,59,53,45,51,50,49,51,49,54,45,51,54,51,51,62,65,45,45,67,37,54,74,70,74,43,87,57,66,72,60,53,52,50,47,52,53,50,54,56,49,40,59,53,46,53,51,47,49,52,58,61,62,72,76,113

Nearest PDB structures (foldseek):
  6he1-assembly1_A  TM=6.449E-01  e=1.312E+00  Pseudomonas aeruginosa
  6x94-assembly1_A  TM=8.865E-01  e=4.653E+00  Methanosarcina mazei Go1
  6hdz-assembly1_A  TM=6.410E-01  e=1.489E+00  Pseudomonas aeruginosa
  6r1o-assembly1_A-2  TM=5.994E-01  e=2.044E+00  Escherichia coli
  6r1m-assembly1_B  TM=4.376E-01  e=1.690E+00  Escherichia coli